Protein AF-A0A967Y0F9-F1 (afdb_monomer_lite)

pLDDT: mean 93.29, std 8.03, range [48.56, 98.31]

Radius of gyration: 13.24 Å; chains: 1; bounding box: 31×17×38 Å

Foldseek 3Di:
DQLDPACPDVSLVVNLVVLVVVLVVCVVPHALVDDDDDDDPSNADLDCVSPPHCVVPCRGSRNDPSSNVSVVSSCVSNH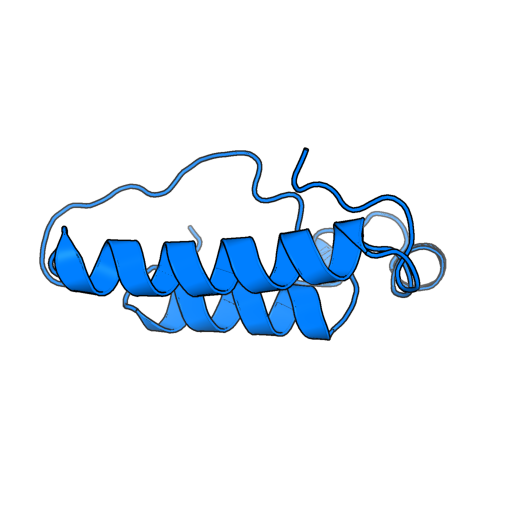DDD

Structure (mmCIF, N/CA/C/O backbone):
data_AF-A0A967Y0F9-F1
#
_entry.id   AF-A0A967Y0F9-F1
#
loop_
_atom_site.group_PDB
_atom_site.id
_atom_site.type_symbol
_atom_site.label_atom_id
_atom_site.label_alt_id
_atom_site.label_comp_id
_atom_site.label_asym_id
_atom_site.label_entity_id
_atom_site.label_seq_id
_atom_site.pdbx_PDB_ins_code
_atom_site.Cartn_x
_atom_site.Cartn_y
_atom_site.Cartn_z
_atom_site.occupancy
_atom_site.B_iso_or_equiv
_atom_site.auth_seq_id
_atom_site.auth_comp_id
_atom_site.auth_asym_id
_atom_site.auth_atom_id
_atom_site.pdbx_PDB_model_num
ATOM 1 N N . ALA A 1 1 ? 12.743 8.815 -1.192 1.00 48.56 1 ALA A N 1
ATOM 2 C CA . ALA A 1 1 ? 11.307 8.821 -0.828 1.00 48.56 1 ALA A CA 1
ATOM 3 C C . ALA A 1 1 ? 10.673 7.536 -1.368 1.00 48.56 1 ALA A C 1
ATOM 5 O O . ALA A 1 1 ? 11.179 7.050 -2.374 1.00 48.56 1 ALA A O 1
ATOM 6 N N . PRO A 1 2 ? 9.645 6.953 -0.722 1.00 66.00 2 PRO A N 1
ATOM 7 C CA . PRO A 1 2 ? 9.169 5.590 -1.002 1.00 66.00 2 PRO A CA 1
ATOM 8 C C . PRO A 1 2 ? 8.372 5.434 -2.311 1.00 66.00 2 PRO A C 1
ATOM 10 O O . PRO A 1 2 ? 7.830 4.370 -2.565 1.00 66.00 2 PRO A O 1
ATOM 13 N N . SER A 1 3 ? 8.298 6.452 -3.169 1.00 72.62 3 SER A N 1
ATOM 14 C CA . SER A 1 3 ? 7.526 6.395 -4.419 1.00 72.62 3 SER A CA 1
ATOM 15 C C . SER A 1 3 ? 8.061 5.357 -5.421 1.00 72.62 3 SER A C 1
ATOM 17 O O . SER A 1 3 ? 7.287 4.790 -6.194 1.00 72.62 3 SER A O 1
ATOM 19 N N .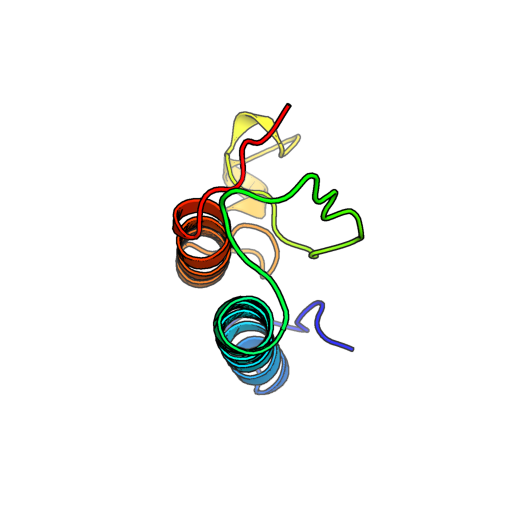 GLY A 1 4 ? 9.363 5.047 -5.351 1.00 64.44 4 GLY A N 1
ATOM 20 C CA . GLY A 1 4 ? 10.083 4.249 -6.345 1.00 64.44 4 GLY A CA 1
ATOM 21 C C . GLY A 1 4 ? 10.449 5.094 -7.570 1.00 64.44 4 GLY A C 1
ATOM 22 O O . GLY A 1 4 ? 9.664 5.928 -8.011 1.00 64.44 4 GLY A O 1
ATOM 23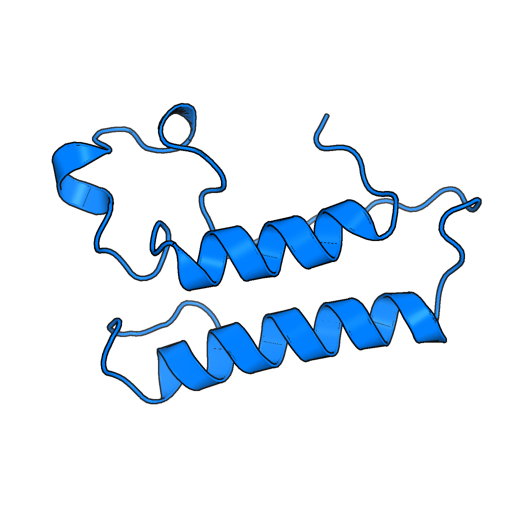 N N . ALA A 1 5 ? 11.658 4.916 -8.106 1.00 78.44 5 ALA A N 1
ATOM 24 C CA . ALA A 1 5 ? 12.103 5.629 -9.310 1.00 78.44 5 ALA A CA 1
ATOM 25 C C . ALA A 1 5 ? 11.861 4.797 -10.581 1.00 78.44 5 ALA A C 1
ATOM 27 O O . ALA A 1 5 ? 11.322 5.293 -11.567 1.00 78.44 5 ALA A O 1
ATOM 28 N N . SER A 1 6 ? 12.218 3.512 -10.545 1.00 86.50 6 SER A N 1
ATOM 29 C CA . SER A 1 6 ? 11.879 2.521 -11.568 1.00 86.50 6 SER A CA 1
ATOM 30 C C . SER A 1 6 ? 11.768 1.140 -10.928 1.00 86.50 6 SER A C 1
ATOM 32 O O . SER A 1 6 ? 12.320 0.909 -9.856 1.00 86.50 6 SER A O 1
ATOM 34 N N . VAL A 1 7 ? 11.075 0.207 -11.584 1.00 88.06 7 VAL A N 1
ATOM 35 C CA . VAL A 1 7 ? 10.849 -1.152 -11.049 1.00 88.06 7 VAL A CA 1
ATOM 36 C C . VAL A 1 7 ? 12.160 -1.914 -10.818 1.00 88.06 7 VAL A C 1
ATOM 38 O O . VAL A 1 7 ? 12.240 -2.747 -9.927 1.00 88.06 7 VAL A O 1
ATOM 41 N N . SER A 1 8 ? 13.210 -1.609 -11.584 1.00 89.12 8 SER A N 1
ATOM 42 C CA . SER A 1 8 ? 14.529 -2.233 -11.443 1.00 89.12 8 SER A CA 1
ATOM 43 C C . SER A 1 8 ? 15.478 -1.473 -10.508 1.00 89.12 8 SER A C 1
ATOM 45 O O . SER A 1 8 ? 16.666 -1.797 -10.466 1.00 89.12 8 SER A O 1
ATOM 47 N N . SER A 1 9 ? 15.026 -0.402 -9.845 1.00 90.12 9 SER A N 1
ATOM 48 C CA . SER A 1 9 ? 15.884 0.402 -8.975 1.00 90.12 9 SER A CA 1
ATOM 49 C C . SER A 1 9 ? 15.815 -0.064 -7.525 1.00 90.12 9 SER A C 1
ATOM 51 O O . SER A 1 9 ? 14.797 -0.557 -7.046 1.00 90.12 9 SER A O 1
ATOM 53 N N . ARG A 1 10 ? 16.891 0.211 -6.782 1.00 92.12 10 ARG A N 1
ATOM 54 C CA . ARG A 1 10 ? 16.931 0.003 -5.326 1.00 92.12 10 ARG A CA 1
ATOM 55 C C . ARG A 1 10 ? 15.856 0.797 -4.578 1.00 92.12 10 ARG A C 1
ATOM 57 O O . ARG A 1 10 ? 15.522 0.445 -3.452 1.00 92.12 10 ARG A O 1
ATOM 64 N N . ASP A 1 11 ? 15.319 1.860 -5.178 1.00 92.06 11 ASP A N 1
ATOM 65 C CA . ASP A 1 11 ? 14.233 2.634 -4.570 1.00 92.06 11 ASP A CA 1
ATOM 66 C C . ASP A 1 11 ? 12.916 1.854 -4.573 1.00 92.06 11 ASP A C 1
ATOM 68 O O . ASP A 1 11 ? 12.105 2.034 -3.667 1.00 92.06 11 ASP A O 1
ATOM 72 N N . PHE A 1 12 ? 12.697 0.987 -5.569 1.00 94.44 12 PHE A N 1
ATOM 73 C CA . PHE A 1 12 ? 11.530 0.111 -5.591 1.00 94.44 12 PHE A CA 1
ATOM 74 C C . PHE A 1 12 ? 11.666 -1.015 -4.563 1.00 94.44 12 PHE A C 1
ATOM 76 O O . PHE A 1 12 ? 10.736 -1.238 -3.793 1.00 94.44 12 PHE A O 1
ATOM 83 N N . ASP A 1 13 ? 12.849 -1.619 -4.430 1.00 94.69 13 ASP A N 1
ATOM 84 C CA . ASP A 1 13 ? 13.121 -2.568 -3.337 1.00 94.69 13 ASP A CA 1
ATOM 85 C C . ASP A 1 13 ? 12.910 -1.912 -1.964 1.00 94.69 13 ASP A C 1
ATOM 87 O O . ASP A 1 13 ? 12.294 -2.483 -1.061 1.00 94.69 13 ASP A O 1
ATOM 91 N N . TYR A 1 14 ? 13.379 -0.668 -1.809 1.00 95.38 14 TYR A N 1
ATOM 92 C CA . TYR A 1 14 ? 13.170 0.106 -0.591 1.00 95.38 14 TYR A CA 1
ATOM 93 C C . TYR A 1 14 ? 11.684 0.362 -0.317 1.00 95.38 14 TYR A C 1
ATOM 95 O O . TYR A 1 14 ? 11.262 0.250 0.835 1.00 95.38 14 TYR A O 1
ATOM 103 N N . LYS A 1 15 ? 10.897 0.692 -1.349 1.00 95.62 15 LYS A N 1
ATOM 104 C CA . LYS A 1 15 ? 9.442 0.864 -1.251 1.00 95.62 15 LYS A CA 1
ATOM 105 C C . LYS A 1 15 ? 8.768 -0.402 -0.736 1.00 95.62 15 LYS A C 1
ATOM 107 O O . LYS A 1 15 ? 8.017 -0.321 0.232 1.00 95.62 15 LYS A O 1
ATOM 112 N N . LEU A 1 16 ? 9.063 -1.555 -1.338 1.00 96.44 16 LEU A N 1
ATOM 113 C CA . LEU A 1 16 ? 8.480 -2.835 -0.924 1.00 96.44 16 LEU A CA 1
ATOM 114 C C . LEU A 1 16 ? 8.835 -3.150 0.533 1.00 96.44 16 LEU A C 1
ATOM 116 O O . LEU A 1 16 ? 7.946 -3.363 1.351 1.00 96.44 16 LEU A O 1
ATOM 120 N N . GLY A 1 17 ? 10.115 -3.031 0.897 1.00 96.88 17 GLY A N 1
ATOM 121 C CA . GLY A 1 17 ? 10.538 -3.241 2.281 1.00 96.88 17 GLY A CA 1
ATOM 122 C C . GLY A 1 17 ? 9.971 -2.208 3.263 1.00 96.88 17 GLY A C 1
ATOM 123 O O . GLY A 1 17 ? 9.870 -2.485 4.455 1.00 96.88 17 GLY A O 1
ATOM 124 N N . TRP A 1 18 ? 9.622 -1.002 2.810 1.00 97.25 18 TRP A N 1
ATOM 125 C CA . TRP A 1 18 ? 8.936 -0.015 3.645 1.00 97.25 18 TRP A CA 1
ATOM 126 C C . TRP A 1 18 ? 7.486 -0.419 3.921 1.00 97.25 18 TRP A C 1
ATOM 128 O O . TRP A 1 18 ? 7.074 -0.338 5.075 1.00 97.25 18 TRP A O 1
ATOM 138 N N . LEU A 1 19 ? 6.753 -0.899 2.910 1.00 97.56 19 LEU A N 1
ATOM 139 C CA . LEU A 1 19 ? 5.382 -1.397 3.073 1.00 97.56 19 LEU A CA 1
ATOM 140 C C . LEU A 1 19 ? 5.339 -2.601 4.027 1.00 97.56 19 LEU A C 1
ATOM 142 O O . LEU A 1 19 ? 4.508 -2.630 4.932 1.00 97.56 19 LEU A O 1
ATOM 146 N N . ASP A 1 20 ? 6.294 -3.527 3.910 1.00 97.81 20 ASP A N 1
ATOM 147 C CA . ASP A 1 20 ? 6.398 -4.667 4.830 1.00 97.81 20 ASP A CA 1
ATOM 148 C C . ASP A 1 20 ? 6.665 -4.213 6.276 1.00 97.81 20 ASP A C 1
ATOM 150 O O . ASP A 1 20 ? 5.960 -4.610 7.202 1.00 97.81 20 ASP A O 1
ATOM 154 N N . ARG A 1 21 ? 7.615 -3.291 6.489 1.00 98.00 21 ARG A N 1
ATOM 155 C CA . ARG A 1 21 ? 7.858 -2.723 7.830 1.00 98.00 21 ARG A CA 1
ATOM 156 C C . ARG A 1 21 ? 6.660 -1.950 8.373 1.00 98.00 21 ARG A C 1
ATOM 158 O O . ARG A 1 21 ? 6.510 -1.849 9.589 1.00 98.00 21 ARG A O 1
ATOM 165 N N . PHE A 1 22 ? 5.842 -1.360 7.504 1.00 97.50 22 PHE A N 1
ATOM 166 C CA . PHE A 1 22 ? 4.638 -0.657 7.927 1.00 97.50 22 PHE A CA 1
ATOM 167 C C . PHE A 1 22 ? 3.564 -1.639 8.405 1.00 97.50 22 PHE A C 1
ATOM 169 O O . PHE A 1 22 ? 2.994 -1.436 9.475 1.00 97.50 22 PHE A O 1
ATOM 176 N N . ARG A 1 23 ? 3.385 -2.764 7.704 1.00 97.62 23 ARG A N 1
ATOM 177 C CA . ARG A 1 23 ? 2.566 -3.885 8.178 1.00 97.62 23 ARG A CA 1
ATOM 178 C C . ARG A 1 23 ? 3.025 -4.375 9.557 1.00 97.62 23 ARG A C 1
ATOM 180 O O . ARG A 1 23 ? 2.206 -4.460 10.466 1.00 97.62 23 ARG A O 1
ATOM 187 N N . GLU A 1 24 ? 4.323 -4.623 9.735 1.00 98.31 24 GLU A N 1
ATOM 188 C CA . GLU A 1 24 ? 4.913 -5.033 11.024 1.00 98.31 24 GLU A CA 1
ATOM 189 C C . GLU A 1 24 ? 4.808 -3.955 12.116 1.00 98.31 24 GLU A C 1
ATOM 191 O O . GLU A 1 24 ? 4.938 -4.234 13.311 1.00 98.31 24 GLU A O 1
ATOM 196 N N . HIS A 1 25 ? 4.673 -2.687 11.729 1.00 98.00 25 HIS A N 1
ATOM 197 C CA . HIS A 1 25 ? 4.435 -1.608 12.674 1.00 98.00 25 HIS A CA 1
ATOM 198 C C . HIS A 1 25 ? 3.013 -1.696 13.223 1.00 98.00 25 HIS A C 1
ATOM 200 O O . HIS A 1 25 ? 2.873 -1.712 14.441 1.00 98.00 25 H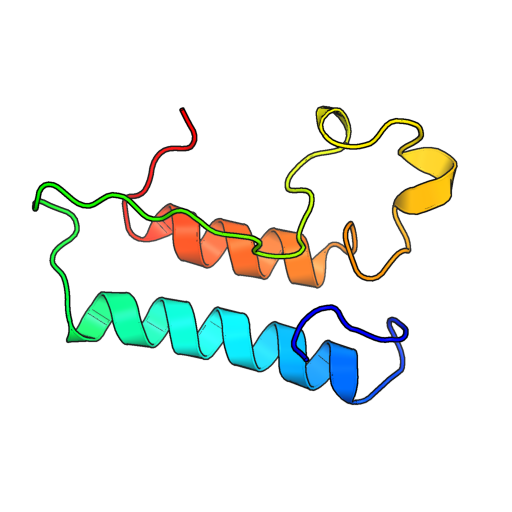IS A O 1
ATOM 206 N N . LEU A 1 26 ? 2.009 -1.861 12.351 1.00 97.75 26 LEU A N 1
ATOM 207 C CA . LEU A 1 26 ? 0.614 -2.057 12.761 1.00 97.75 26 LEU A CA 1
ATOM 208 C C . LEU A 1 26 ? 0.477 -3.225 13.747 1.00 97.75 26 LEU A C 1
ATOM 210 O O . LEU A 1 26 ? -0.077 -3.025 14.821 1.00 97.75 26 LEU A O 1
ATOM 214 N N . ASP A 1 27 ? 1.108 -4.375 13.466 1.00 97.56 27 ASP A N 1
ATOM 215 C CA . ASP A 1 27 ? 1.118 -5.541 14.376 1.00 97.56 27 ASP A CA 1
ATOM 216 C C . ASP A 1 27 ? 1.626 -5.237 15.789 1.00 97.56 27 ASP A C 1
ATOM 218 O O . ASP A 1 27 ? 1.266 -5.918 16.745 1.00 97.56 27 ASP A O 1
ATOM 222 N N . ARG A 1 28 ? 2.536 -4.271 15.928 1.00 98.19 28 ARG A N 1
ATOM 223 C CA . ARG A 1 28 ? 3.186 -3.970 17.208 1.00 98.19 28 ARG A CA 1
ATOM 224 C C . ARG A 1 28 ? 2.534 -2.824 17.958 1.00 98.19 28 ARG A C 1
ATOM 226 O O . ARG A 1 28 ? 2.799 -2.685 19.151 1.00 98.19 28 ARG A O 1
ATOM 233 N N . THR A 1 29 ? 1.798 -1.955 17.270 1.00 97.56 29 THR A N 1
ATOM 234 C CA . THR A 1 29 ? 1.372 -0.666 17.834 1.00 97.56 29 THR A CA 1
ATOM 235 C C . THR A 1 29 ? -0.124 -0.428 17.811 1.00 97.56 29 THR A C 1
ATOM 237 O O . THR A 1 29 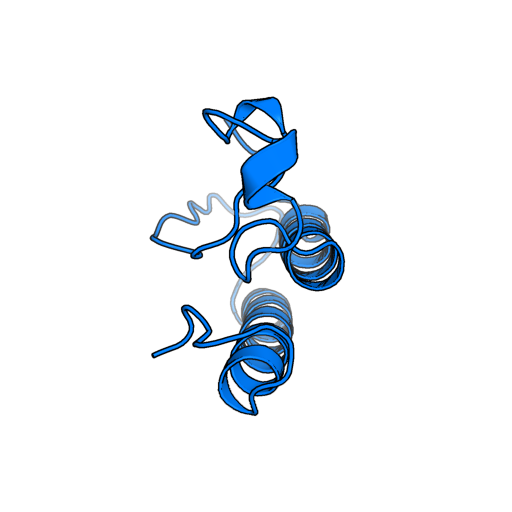? -0.551 0.584 18.359 1.00 97.56 29 THR A O 1
ATOM 240 N N . ALA A 1 30 ? -0.902 -1.301 17.181 1.00 97.50 30 ALA A N 1
ATOM 241 C CA . ALA A 1 30 ? -2.349 -1.181 17.110 1.00 97.50 30 ALA A CA 1
ATOM 242 C C . ALA A 1 30 ? -3.015 -2.558 17.242 1.00 97.50 30 ALA A C 1
ATOM 244 O O . ALA A 1 30 ? -2.352 -3.588 17.107 1.00 97.50 30 ALA A O 1
ATOM 245 N N . ASP A 1 31 ? -4.320 -2.554 17.496 1.00 97.19 31 ASP A N 1
ATOM 246 C CA . ASP A 1 31 ? -5.183 -3.733 17.467 1.00 97.19 31 ASP A CA 1
ATOM 247 C C . ASP A 1 31 ? -6.176 -3.596 16.293 1.00 97.19 31 ASP A C 1
ATOM 249 O O . ASP A 1 31 ? -6.746 -2.514 16.127 1.00 97.19 31 ASP A O 1
ATOM 253 N N . PRO A 1 32 ? -6.382 -4.628 15.451 1.00 96.44 32 PRO A N 1
ATOM 254 C CA . PRO A 1 32 ? -7.396 -4.599 14.394 1.00 96.44 32 PRO A CA 1
ATOM 255 C C . PRO A 1 32 ? -8.831 -4.354 14.882 1.00 96.44 32 PRO A C 1
ATOM 257 O O . PRO A 1 32 ? -9.683 -3.993 14.072 1.00 96.44 32 PRO A O 1
ATOM 260 N N . GLU A 1 33 ? -9.120 -4.588 16.166 1.00 96.50 33 GLU A N 1
ATOM 261 C CA . GLU A 1 33 ? -10.439 -4.350 16.765 1.00 96.50 33 GLU A CA 1
ATOM 262 C C . GLU A 1 33 ? -10.655 -2.890 17.212 1.00 96.50 33 GLU A C 1
ATOM 264 O O . GLU A 1 33 ? -11.789 -2.508 17.511 1.00 96.50 33 GLU A O 1
ATOM 269 N N . ASP A 1 34 ? -9.600 -2.067 17.239 1.00 96.31 34 ASP A N 1
ATOM 270 C CA . ASP A 1 34 ? -9.678 -0.658 17.631 1.00 96.31 34 ASP A CA 1
ATOM 271 C C . ASP A 1 34 ? -10.141 0.253 16.478 1.00 96.31 34 ASP A C 1
ATOM 273 O O . ASP A 1 34 ? -9.871 0.017 15.297 1.00 96.31 34 ASP A O 1
ATOM 277 N N . ASP A 1 35 ? -10.765 1.382 16.831 1.00 96.69 35 ASP A N 1
ATOM 278 C CA . ASP A 1 35 ? -11.071 2.450 15.876 1.00 96.69 35 ASP A CA 1
ATOM 279 C C . ASP A 1 35 ? -9.770 3.091 15.348 1.00 96.69 35 ASP A C 1
ATOM 281 O O . ASP A 1 35 ? -9.137 3.918 16.014 1.00 96.69 35 ASP A O 1
ATOM 285 N N . LEU A 1 36 ? -9.383 2.741 14.118 1.00 96.50 36 LEU A N 1
ATOM 286 C CA . LEU A 1 36 ? -8.168 3.227 13.465 1.00 96.50 36 LEU A CA 1
ATOM 287 C C . LEU A 1 36 ? -8.445 3.710 12.037 1.00 96.50 36 LEU A C 1
ATOM 289 O O . LEU A 1 36 ? -9.074 3.028 11.233 1.00 96.50 36 LEU A O 1
ATOM 293 N N . ILE A 1 37 ? -7.903 4.882 11.695 1.00 96.94 37 ILE A N 1
ATOM 294 C CA . ILE A 1 37 ? -7.878 5.393 10.320 1.00 96.94 37 ILE A CA 1
ATOM 295 C C . ILE A 1 37 ? -6.437 5.383 9.825 1.00 96.94 37 ILE A C 1
ATOM 297 O O . ILE A 1 37 ? -5.568 6.061 10.377 1.00 96.94 37 ILE A O 1
ATOM 301 N N . LEU A 1 38 ? -6.209 4.665 8.729 1.00 95.50 38 LEU A N 1
ATOM 302 C CA . LEU A 1 38 ? -4.977 4.729 7.960 1.00 95.50 38 LEU A CA 1
ATOM 303 C C . LEU A 1 38 ? -5.237 5.574 6.716 1.00 95.50 38 LEU A C 1
ATOM 305 O O . LEU A 1 38 ? -5.993 5.182 5.834 1.00 95.50 38 LEU A O 1
ATOM 309 N N . ALA A 1 39 ? -4.596 6.736 6.642 1.00 95.88 39 ALA A N 1
ATOM 310 C CA . ALA A 1 39 ? -4.691 7.622 5.492 1.00 95.88 39 ALA A CA 1
ATOM 311 C C . ALA A 1 39 ? -3.320 8.209 5.153 1.00 95.88 39 ALA A C 1
ATOM 313 O O . ALA A 1 39 ? -2.508 8.494 6.035 1.00 95.88 39 ALA A O 1
ATOM 314 N N . GLY A 1 40 ? -3.068 8.410 3.864 1.00 94.44 40 GLY A N 1
ATOM 315 C CA . GLY A 1 40 ? -1.832 9.002 3.375 1.00 94.44 40 GLY A CA 1
ATOM 316 C C . GLY A 1 40 ? -1.584 8.690 1.907 1.00 94.44 40 GLY A C 1
ATOM 317 O O . GLY A 1 40 ? -2.356 7.988 1.260 1.00 94.44 40 GLY A O 1
ATOM 318 N N . ASP A 1 41 ? -0.475 9.206 1.388 1.00 95.69 41 ASP A N 1
ATOM 319 C CA . ASP A 1 41 ? -0.018 8.887 0.039 1.00 95.69 41 ASP A CA 1
ATOM 320 C C . ASP A 1 41 ? 0.846 7.616 0.054 1.00 95.69 41 ASP A C 1
ATOM 322 O O . ASP A 1 41 ? 2.073 7.662 0.183 1.00 95.69 41 ASP A O 1
ATOM 326 N N . LEU A 1 42 ? 0.189 6.462 -0.080 1.00 94.50 42 LEU A N 1
ATOM 327 C CA . LEU A 1 42 ? 0.861 5.160 -0.135 1.00 94.50 42 LEU A CA 1
ATOM 328 C C . LEU A 1 42 ? 1.596 4.923 -1.464 1.00 94.50 42 LEU A C 1
ATOM 330 O O . LEU A 1 42 ? 2.352 3.958 -1.574 1.00 94.50 42 LEU A O 1
ATOM 334 N N . ASN A 1 43 ? 1.427 5.802 -2.464 1.00 95.62 43 ASN A N 1
ATOM 335 C CA . ASN A 1 43 ? 2.025 5.675 -3.794 1.00 95.62 43 ASN A CA 1
ATOM 336 C C . ASN A 1 43 ? 1.747 4.307 -4.463 1.00 95.62 43 ASN A C 1
ATOM 338 O O . ASN A 1 43 ? 2.581 3.807 -5.220 1.00 95.62 43 ASN A O 1
ATOM 342 N N . VAL A 1 44 ? 0.605 3.672 -4.192 1.00 96.00 44 VAL A N 1
ATOM 343 C CA . VAL A 1 44 ? 0.181 2.408 -4.818 1.00 96.00 44 VAL A CA 1
ATOM 344 C C . VAL A 1 44 ? -1.257 2.562 -5.298 1.00 96.00 44 VAL A C 1
ATOM 346 O O . VAL A 1 44 ? -2.110 2.996 -4.533 1.00 96.00 44 VAL A O 1
ATOM 349 N N . ALA A 1 45 ? -1.509 2.213 -6.558 1.00 96.44 45 ALA A N 1
ATOM 350 C CA . ALA A 1 45 ? -2.850 2.083 -7.115 1.00 96.44 45 ALA A CA 1
ATOM 351 C C . ALA A 1 45 ? -3.292 0.611 -6.974 1.00 96.44 45 ALA A C 1
ATOM 353 O O . ALA A 1 45 ? -2.702 -0.245 -7.652 1.00 96.44 45 ALA A O 1
ATOM 354 N N . PRO A 1 46 ? -4.249 0.293 -6.079 1.00 95.44 46 PRO A N 1
ATOM 355 C CA . PRO A 1 46 ? -4.582 -1.088 -5.731 1.00 95.44 46 PRO A CA 1
ATOM 356 C C . PRO A 1 46 ? -5.211 -1.857 -6.896 1.00 95.44 46 PRO A C 1
ATOM 358 O O . PRO A 1 46 ? -4.899 -3.030 -7.083 1.00 95.44 46 PRO A O 1
ATOM 361 N N . ASP A 1 47 ? -6.017 -1.194 -7.723 1.00 94.88 47 ASP A N 1
ATOM 362 C CA . ASP A 1 47 ? -6.731 -1.801 -8.840 1.00 94.88 47 ASP A CA 1
ATOM 363 C C . ASP A 1 47 ? -6.576 -0.957 -10.120 1.00 94.88 47 ASP A C 1
ATOM 365 O O . ASP A 1 47 ? -6.102 0.182 -10.122 1.00 94.88 47 ASP A O 1
ATOM 369 N N . ASP A 1 48 ? -6.921 -1.542 -11.260 1.00 95.56 48 ASP A N 1
ATOM 370 C CA . ASP A 1 48 ? -6.916 -0.864 -12.551 1.00 95.56 48 ASP A CA 1
ATOM 371 C C . ASP A 1 48 ? -7.967 0.253 -12.606 1.00 95.56 48 ASP A C 1
ATOM 373 O O . ASP A 1 48 ? -7.747 1.264 -13.272 1.00 95.56 48 ASP A O 1
ATOM 377 N N . ARG A 1 49 ? -9.078 0.139 -11.862 1.00 95.38 49 ARG A N 1
ATOM 378 C CA . ARG A 1 49 ? -10.076 1.223 -11.758 1.00 95.38 49 ARG A CA 1
ATOM 379 C C . ARG A 1 49 ? -9.517 2.518 -11.152 1.00 95.38 49 ARG A C 1
ATOM 381 O O . ARG A 1 49 ? -10.093 3.579 -11.379 1.00 95.38 49 ARG A O 1
ATOM 388 N N . ASP A 1 50 ? -8.396 2.438 -10.435 1.00 95.12 50 ASP A N 1
ATOM 389 C CA . ASP A 1 50 ? -7.733 3.582 -9.796 1.00 95.12 50 ASP A CA 1
ATOM 390 C C . ASP A 1 50 ? -6.762 4.300 -10.749 1.00 95.12 50 ASP A C 1
ATOM 392 O O . ASP A 1 50 ? -6.084 5.261 -10.379 1.00 95.12 50 ASP A O 1
ATOM 396 N N . VAL A 1 51 ? -6.672 3.834 -11.999 1.00 95.31 51 VAL A N 1
ATOM 397 C CA . VAL A 1 51 ? -5.678 4.267 -12.976 1.00 95.31 51 VAL A CA 1
ATOM 398 C C . VAL A 1 51 ? -6.372 4.688 -14.266 1.00 95.31 51 VAL A C 1
ATOM 400 O O . VAL A 1 51 ? -7.083 3.917 -14.897 1.00 95.31 51 VAL A O 1
ATOM 403 N N . ALA A 1 52 ? -6.106 5.910 -14.732 1.00 93.00 52 ALA A N 1
ATOM 404 C CA . ALA A 1 52 ? -6.768 6.446 -15.927 1.00 93.00 52 ALA A CA 1
ATOM 405 C C . ALA A 1 52 ? 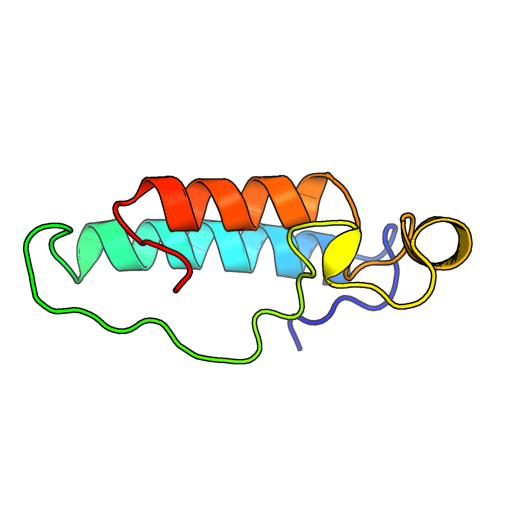-6.501 5.632 -17.215 1.00 93.00 52 ALA A C 1
ATOM 407 O O . ALA A 1 52 ? -7.328 5.627 -18.124 1.00 93.00 52 ALA A O 1
ATOM 408 N N . ASN A 1 53 ? -5.343 4.968 -17.322 1.00 93.88 53 ASN A N 1
ATOM 409 C CA . ASN A 1 53 ? -5.013 4.081 -18.444 1.00 93.88 53 ASN A CA 1
ATOM 410 C C . ASN A 1 53 ? -4.212 2.853 -17.963 1.00 93.88 53 ASN A C 1
ATOM 412 O O . ASN A 1 53 ? -2.980 2.854 -18.036 1.00 93.88 53 ASN A O 1
ATOM 416 N N . PRO A 1 54 ? -4.880 1.797 -17.479 1.00 93.19 54 PRO A N 1
ATOM 417 C CA . PRO A 1 54 ? -4.211 0.648 -16.866 1.00 93.19 54 PRO A CA 1
ATOM 418 C C . PRO A 1 54 ? -3.218 -0.055 -17.796 1.00 93.19 54 PRO A C 1
ATOM 420 O O . PRO A 1 54 ? -2.151 -0.477 -17.362 1.00 93.19 54 PRO A O 1
ATOM 423 N N . LEU A 1 55 ? -3.508 -0.093 -19.101 1.00 90.62 55 LEU A N 1
ATOM 424 C CA . LEU A 1 55 ? -2.618 -0.693 -20.100 1.00 90.62 55 LEU A CA 1
ATOM 425 C C . LEU A 1 55 ? -1.280 0.045 -20.214 1.00 90.62 55 LEU A C 1
ATOM 427 O O . LEU A 1 55 ? -0.242 -0.584 -20.402 1.00 90.62 55 LEU A O 1
ATOM 431 N N . LEU A 1 56 ? -1.296 1.375 -20.102 1.00 90.81 56 LEU A N 1
ATOM 432 C CA . LEU A 1 56 ? -0.083 2.190 -20.161 1.00 90.81 56 LEU A CA 1
ATOM 433 C C . LEU A 1 56 ? 0.712 2.133 -18.849 1.00 90.81 56 LEU A C 1
ATOM 435 O O . LEU A 1 56 ? 1.940 2.172 -18.865 1.00 90.81 56 LEU A O 1
ATOM 439 N N . TRP A 1 57 ? 0.013 2.064 -17.716 1.00 87.62 57 TRP A N 1
ATOM 440 C CA . TRP A 1 57 ? 0.597 2.274 -16.390 1.00 87.62 57 TRP A CA 1
ATOM 441 C C . TRP A 1 57 ? 0.813 0.993 -15.576 1.00 87.62 57 TRP A C 1
ATOM 443 O O . TRP A 1 57 ? 1.510 1.058 -14.563 1.00 87.62 57 TRP A O 1
ATOM 453 N N . GLY A 1 58 ? 0.293 -0.162 -16.003 1.00 82.31 58 GLY A N 1
ATOM 454 C CA . GLY A 1 58 ? 0.341 -1.423 -15.247 1.00 82.31 58 GLY A CA 1
ATOM 455 C C . GLY A 1 58 ? 1.752 -1.911 -14.896 1.00 82.31 58 GLY A C 1
ATOM 456 O O . GLY A 1 58 ? 1.949 -2.571 -13.882 1.00 82.31 58 GLY A O 1
ATOM 457 N N . GLY A 1 59 ? 2.761 -1.527 -15.685 1.00 84.19 59 GLY A N 1
ATOM 458 C CA . GLY A 1 59 ? 4.174 -1.815 -15.403 1.00 84.19 59 GLY A CA 1
ATOM 459 C C . GLY A 1 59 ? 4.901 -0.750 -14.571 1.00 84.19 59 GLY A C 1
ATOM 460 O O . GLY A 1 59 ? 6.099 -0.878 -14.331 1.00 84.19 59 GLY A O 1
ATOM 461 N N . SER A 1 60 ? 4.229 0.331 -14.174 1.00 93.06 60 SER A N 1
ATOM 462 C CA . SER A 1 60 ? 4.835 1.415 -13.395 1.00 93.06 60 SER A CA 1
ATOM 463 C C . SER A 1 60 ? 5.033 1.023 -11.932 1.00 93.06 60 SER A C 1
ATOM 465 O O . SER A 1 60 ? 4.339 0.162 -11.398 1.00 93.06 60 SER A O 1
ATOM 467 N N . VAL A 1 61 ? 5.919 1.734 -11.232 1.00 93.88 61 VAL A N 1
ATOM 468 C CA . VAL A 1 61 ? 6.149 1.544 -9.788 1.00 93.88 61 VAL A CA 1
ATOM 469 C C . VAL A 1 61 ? 4.897 1.758 -8.924 1.00 93.88 61 VAL A C 1
ATOM 471 O O . VAL A 1 61 ? 4.880 1.312 -7.778 1.00 93.88 61 VAL A O 1
ATOM 474 N N . LEU A 1 62 ? 3.865 2.437 -9.442 1.00 94.75 62 LEU A N 1
ATOM 475 C CA . LEU A 1 62 ? 2.599 2.690 -8.743 1.00 94.75 62 LEU A CA 1
ATOM 476 C C . LEU A 1 62 ? 1.608 1.527 -8.878 1.00 94.75 62 LEU A C 1
ATOM 478 O O . LEU A 1 62 ? 0.811 1.310 -7.976 1.00 94.75 62 LEU A O 1
ATOM 482 N N . CYS A 1 63 ? 1.657 0.789 -9.990 1.00 95.56 63 CYS A N 1
ATOM 483 C CA . CYS A 1 63 ? 0.680 -0.259 -10.324 1.00 95.56 63 CYS A CA 1
ATOM 484 C C . CYS A 1 63 ? 1.292 -1.667 -10.320 1.00 95.56 63 CYS A C 1
ATOM 486 O O . CYS A 1 63 ? 0.593 -2.645 -10.569 1.00 95.56 63 CYS A O 1
ATOM 488 N N . HIS A 1 64 ? 2.603 -1.774 -10.083 1.00 95.12 64 HIS A N 1
ATOM 489 C CA . HIS A 1 64 ? 3.323 -3.036 -10.177 1.00 95.12 64 HIS A CA 1
ATOM 490 C C . HIS A 1 64 ? 2.717 -4.091 -9.232 1.00 95.12 64 HIS A C 1
ATOM 492 O O . HIS A 1 64 ? 2.496 -3.771 -8.059 1.00 95.12 64 HIS A O 1
ATOM 498 N N . PRO A 1 65 ? 2.539 -5.354 -9.677 1.00 95.19 65 PRO A N 1
ATOM 499 C CA . PRO A 1 65 ? 1.915 -6.408 -8.873 1.00 95.19 65 PRO A CA 1
ATOM 500 C C . PRO A 1 65 ? 2.502 -6.536 -7.464 1.00 95.19 65 PRO A C 1
ATOM 502 O O . PRO A 1 65 ? 1.771 -6.470 -6.490 1.00 95.19 65 PRO A O 1
ATOM 505 N N . ALA A 1 66 ? 3.833 -6.551 -7.335 1.00 95.62 66 ALA A N 1
ATOM 506 C CA . ALA A 1 66 ? 4.487 -6.630 -6.023 1.00 95.62 66 ALA A CA 1
ATOM 507 C C . ALA A 1 66 ? 4.113 -5.487 -5.053 1.00 95.62 66 ALA A C 1
ATOM 509 O O . ALA A 1 66 ? 4.076 -5.696 -3.842 1.00 95.62 66 ALA A O 1
ATOM 510 N N . ALA A 1 67 ? 3.851 -4.279 -5.566 1.00 95.88 67 ALA A N 1
ATOM 511 C CA . ALA A 1 67 ? 3.424 -3.155 -4.738 1.00 95.88 67 ALA A CA 1
ATOM 512 C C . ALA A 1 67 ? 1.946 -3.286 -4.336 1.00 95.88 67 ALA A C 1
ATOM 514 O O . ALA A 1 67 ? 1.610 -2.991 -3.190 1.00 95.88 67 ALA A O 1
ATOM 515 N N . ARG A 1 68 ? 1.090 -3.779 -5.245 1.00 96.69 68 ARG A N 1
ATOM 516 C CA . ARG A 1 68 ? -0.312 -4.121 -4.953 1.00 96.69 68 ARG A CA 1
ATOM 517 C C . ARG A 1 68 ? -0.401 -5.223 -3.896 1.00 96.69 68 ARG A C 1
ATOM 519 O O . ARG A 1 68 ? -1.093 -5.042 -2.905 1.00 96.69 68 ARG A O 1
ATOM 526 N N . ASP A 1 69 ? 0.387 -6.286 -4.035 1.00 97.62 69 ASP A N 1
ATOM 527 C CA . ASP A 1 69 ? 0.444 -7.385 -3.065 1.00 97.62 69 ASP A CA 1
ATOM 528 C C . ASP A 1 69 ? 0.895 -6.900 -1.679 1.00 97.62 69 ASP A C 1
ATOM 530 O O . ASP A 1 69 ? 0.393 -7.355 -0.655 1.00 97.62 69 ASP A O 1
ATOM 534 N N . ALA A 1 70 ? 1.861 -5.978 -1.626 1.00 97.38 70 ALA A N 1
ATOM 535 C CA . ALA A 1 70 ? 2.317 -5.387 -0.371 1.00 97.38 70 ALA A CA 1
ATOM 536 C C . ALA A 1 70 ? 1.242 -4.519 0.299 1.00 97.38 70 ALA A C 1
ATOM 538 O O . ALA A 1 70 ? 1.102 -4.561 1.521 1.00 97.38 70 ALA A O 1
ATOM 539 N N . LEU A 1 71 ? 0.466 -3.768 -0.487 1.00 97.62 71 LEU A N 1
ATOM 540 C CA . LEU A 1 71 ? -0.678 -3.017 0.025 1.00 97.62 71 LEU A CA 1
ATOM 541 C C . LEU A 1 71 ? -1.802 -3.948 0.505 1.00 97.62 71 LEU A C 1
ATOM 543 O O . LEU A 1 71 ? -2.359 -3.710 1.573 1.00 97.62 71 LEU A O 1
ATOM 547 N N . GLU A 1 72 ? -2.097 -5.029 -0.219 1.00 98.00 72 GLU A N 1
ATOM 548 C CA . GLU A 1 72 ? -3.131 -5.984 0.199 1.00 98.00 72 GLU A CA 1
ATOM 549 C C . GLU A 1 72 ? -2.753 -6.672 1.515 1.00 98.00 72 GLU A C 1
ATOM 551 O O . GLU A 1 72 ? -3.592 -6.769 2.401 1.00 98.00 72 GLU A O 1
ATOM 556 N N . ARG A 1 73 ? -1.476 -7.020 1.735 1.00 98.00 73 ARG A N 1
ATOM 557 C CA . ARG A 1 73 ? -1.023 -7.535 3.043 1.00 98.00 73 ARG A CA 1
ATOM 558 C C . ARG A 1 73 ? -1.286 -6.559 4.191 1.00 98.00 73 ARG A C 1
ATOM 560 O O . ARG A 1 73 ? -1.623 -6.991 5.291 1.00 98.00 73 ARG A O 1
ATOM 567 N N . ILE A 1 74 ? -1.105 -5.253 3.959 1.00 97.88 74 ILE A N 1
ATOM 568 C CA . ILE A 1 74 ? -1.446 -4.204 4.938 1.00 97.88 74 ILE A CA 1
ATOM 569 C C . ILE A 1 74 ? -2.952 -4.199 5.192 1.00 97.88 74 ILE A C 1
ATOM 571 O O . ILE A 1 74 ? -3.374 -4.131 6.342 1.00 97.88 74 ILE A O 1
ATOM 575 N N . ARG A 1 75 ? -3.759 -4.309 4.137 1.00 97.50 75 ARG A N 1
ATOM 576 C CA . ARG A 1 75 ? -5.218 -4.340 4.237 1.00 97.50 75 ARG A CA 1
ATOM 577 C C . ARG A 1 75 ? -5.731 -5.567 4.997 1.00 97.50 75 ARG A C 1
ATOM 579 O O . ARG A 1 75 ? -6.566 -5.423 5.885 1.00 97.50 75 ARG A O 1
ATOM 586 N N . GLU A 1 76 ? -5.173 -6.745 4.728 1.00 97.44 76 GLU A N 1
ATOM 587 C CA . GLU A 1 76 ? -5.484 -8.017 5.402 1.00 97.44 76 GLU A CA 1
ATOM 588 C C . GLU A 1 76 ? -5.245 -7.991 6.918 1.00 97.44 76 GLU A C 1
ATOM 590 O O . GLU A 1 76 ? -5.741 -8.863 7.628 1.00 97.44 76 GLU A O 1
ATOM 595 N N . TRP A 1 77 ? -4.532 -6.987 7.441 1.00 97.81 77 TRP A N 1
ATOM 596 C CA . TRP A 1 77 ? -4.425 -6.763 8.883 1.00 97.81 77 TRP A CA 1
ATOM 597 C C . TRP A 1 77 ? -5.780 -6.503 9.561 1.00 97.81 77 TRP A C 1
ATOM 599 O O . TRP A 1 77 ? -5.897 -6.713 10.762 1.00 97.81 77 TRP A O 1
ATOM 609 N N . GLY A 1 78 ? -6.796 -6.079 8.804 1.00 97.38 78 GLY A N 1
ATOM 610 C CA . GLY A 1 78 ? -8.136 -5.762 9.311 1.00 97.38 78 GLY A CA 1
ATOM 611 C C . GLY A 1 78 ? -8.702 -4.444 8.781 1.00 97.38 78 GLY A C 1
ATOM 612 O O . GLY A 1 78 ? -9.746 -3.993 9.241 1.00 97.38 78 GLY A O 1
ATOM 613 N N . LEU A 1 79 ? -8.030 -3.810 7.817 1.00 97.31 79 LEU A N 1
ATOM 614 C CA . LEU A 1 79 ? -8.451 -2.533 7.252 1.00 97.31 79 LEU A CA 1
ATOM 615 C C . LEU A 1 79 ? -9.441 -2.740 6.106 1.00 97.31 79 LEU A C 1
ATOM 617 O O . LEU A 1 79 ? -9.346 -3.682 5.316 1.00 97.31 79 LEU A O 1
ATOM 621 N N . VAL A 1 80 ? -10.360 -1.791 5.968 1.00 96.69 80 VAL A N 1
ATOM 622 C CA . VAL A 1 80 ? -11.317 -1.735 4.865 1.00 96.69 80 VAL A CA 1
ATOM 623 C C . VAL A 1 80 ? -11.073 -0.454 4.079 1.00 96.69 80 VAL A C 1
ATOM 625 O O . VAL A 1 80 ? -10.961 0.621 4.661 1.00 96.69 80 VAL A O 1
ATOM 628 N N . ASP A 1 81 ? -10.978 -0.592 2.759 1.00 93.88 81 ASP A N 1
ATOM 629 C CA . ASP A 1 81 ? -10.979 0.537 1.828 1.00 93.88 81 ASP A CA 1
ATOM 630 C C . ASP A 1 81 ? -12.432 0.998 1.629 1.00 93.88 81 ASP A C 1
ATOM 632 O O . ASP A 1 81 ? -13.291 0.170 1.300 1.00 93.88 81 ASP A O 1
ATOM 636 N N . VAL A 1 82 ? -12.710 2.271 1.926 1.00 89.56 82 VAL A N 1
ATOM 637 C CA . VAL A 1 82 ? -14.063 2.843 2.106 1.00 89.56 82 VAL A CA 1
ATOM 638 C C . VAL A 1 82 ? -14.542 3.668 0.922 1.00 89.56 82 VAL A C 1
ATOM 640 O O . VAL A 1 82 ? -13.731 4.407 0.326 1.00 89.56 82 VAL A O 1
#

Sequence (82 aa):
APSGASVSSRDFDYKLGWLDRFREHLDRTADPEDDLILAGDLNVAPDDRDVANPLLWGGSVLCHPAARDALERIREWGLVDV

Secondary structure (DSSP, 8-state):
-TT-S-TTSHHHHHHHHHHHHHHHHHHHH--TTS-----S------SGGGSS-HHHHTTSTTT-HHHHHHHHHHHTTT----